Protein AF-A0A8S0FWJ2-F1 (afdb_monomer_lite)

Sequence (104 aa):
MRSLADFEFNKAPLCEGMILACEAIRRDFPSQDVYDELERLVSLAKEEISQLLPLEEQLEKLIALFYGDWGFKASRGVYRLSDALWLDQVLSKSSRIDRAVRYH

InterPro domains:
  IPR032698 Protein SirB1, N-terminal [PF13369] (33-93)

Foldseek 3Di:
DQALVNDDPLPDDVVVNVLNVCCVVDVPRPSVVVVVVVVVLVVVLPVVQDPPDPPVVSVVSVVCCCCPVVVPDDPDDDPDVVVVVVVVVVVVVSVVVVVVVPPD

pLDDT: mean 70.9, std 17.9, range [38.38, 91.19]

Organism: Escherichia coli (NCBI:txid562)

Secondary structure (DSSP, 8-state):
---GGG--TTTS-HHHHHHHHHHHH-TT--HHHHHHHHHHHHHHHHHHS-TTS-HHHHHHHHHHIIIIIS----SSS---HHHHHHHHHHHHHHHHHHHHTT--

Radius of gyration: 16.72 Å; chains: 1; bounding box: 38×42×39 Å

Structure (mmCIF, N/CA/C/O backbone):
data_AF-A0A8S0FWJ2-F1
#
_entry.id   AF-A0A8S0FWJ2-F1
#
loop_
_atom_site.group_PDB
_atom_site.id
_atom_site.type_symbol
_atom_site.label_atom_id
_atom_site.label_alt_id
_atom_site.label_comp_id
_atom_site.label_asym_id
_atom_site.label_entity_id
_atom_site.label_seq_id
_atom_site.pdbx_PDB_ins_code
_atom_site.Cartn_x
_atom_site.Cartn_y
_atom_site.Cartn_z
_atom_site.occupancy
_atom_site.B_iso_or_equiv
_atom_site.auth_seq_id
_atom_site.auth_comp_id
_atom_site.auth_asym_id
_atom_site.auth_atom_id
_atom_site.pdbx_PDB_model_num
ATOM 1 N N . MET A 1 1 ? 7.925 13.245 -18.979 1.00 46.19 1 MET A N 1
ATOM 2 C CA . MET A 1 1 ? 8.137 11.916 -18.366 1.00 46.19 1 MET A CA 1
ATOM 3 C C . MET A 1 1 ? 9.239 12.068 -17.337 1.00 46.19 1 MET A C 1
ATOM 5 O O . MET A 1 1 ? 10.292 12.576 -17.702 1.00 46.19 1 MET A O 1
ATOM 9 N N . ARG A 1 2 ? 8.985 11.735 -16.067 1.00 57.38 2 ARG A N 1
ATOM 10 C CA . ARG A 1 2 ? 10.048 11.652 -15.054 1.00 57.38 2 ARG A CA 1
ATOM 11 C C . ARG A 1 2 ? 10.809 10.349 -15.300 1.00 57.38 2 ARG A C 1
ATOM 13 O O . ARG A 1 2 ? 10.181 9.303 -15.401 1.00 57.38 2 ARG A O 1
ATOM 20 N N . SER A 1 3 ? 12.123 10.423 -15.479 1.00 63.25 3 SER A N 1
ATOM 21 C CA . SER A 1 3 ? 12.976 9.241 -15.619 1.00 63.25 3 SER A CA 1
ATOM 22 C C . SER A 1 3 ? 13.270 8.662 -14.239 1.00 63.25 3 SER A C 1
ATOM 24 O O . SER A 1 3 ? 13.442 9.421 -13.287 1.00 63.25 3 SER A O 1
ATOM 26 N N . LEU A 1 4 ? 13.401 7.336 -14.127 1.00 61.94 4 LEU A N 1
ATOM 27 C CA . LEU A 1 4 ? 13.865 6.683 -12.896 1.00 61.94 4 LEU A CA 1
ATOM 28 C C . LEU A 1 4 ? 15.212 7.258 -12.415 1.00 61.94 4 LEU A C 1
ATOM 30 O O . LEU A 1 4 ? 15.462 7.325 -11.216 1.00 61.94 4 LEU A O 1
ATOM 34 N N . ALA A 1 5 ? 16.059 7.708 -13.346 1.00 64.12 5 ALA A N 1
ATOM 35 C CA . ALA A 1 5 ? 17.349 8.324 -13.041 1.00 64.12 5 ALA A CA 1
ATOM 36 C C . ALA A 1 5 ? 17.229 9.692 -12.338 1.00 64.12 5 ALA A C 1
ATOM 38 O O . ALA A 1 5 ? 18.138 10.074 -11.607 1.00 64.12 5 ALA A O 1
ATOM 39 N N . ASP A 1 6 ? 16.106 10.390 -12.521 1.00 69.62 6 ASP A N 1
ATOM 40 C CA . ASP A 1 6 ? 15.825 11.697 -11.915 1.00 69.62 6 ASP A CA 1
ATOM 41 C C . ASP A 1 6 ? 14.900 11.574 -10.689 1.00 69.62 6 ASP A C 1
ATOM 43 O O . ASP A 1 6 ? 14.454 12.576 -10.125 1.00 69.62 6 ASP A O 1
ATOM 47 N N . PHE A 1 7 ? 14.559 10.344 -10.283 1.00 69.12 7 PHE A N 1
ATOM 48 C CA . PHE A 1 7 ? 13.634 10.100 -9.186 1.00 69.12 7 PHE A CA 1
ATOM 49 C C . PHE A 1 7 ? 14.339 10.233 -7.832 1.00 69.12 7 PHE A C 1
ATOM 51 O O . PHE A 1 7 ? 15.116 9.377 -7.405 1.00 69.12 7 PHE A O 1
ATOM 58 N N . GLU A 1 8 ? 14.034 11.312 -7.114 1.00 73.06 8 GLU A N 1
ATOM 59 C CA . GLU A 1 8 ? 14.498 11.498 -5.744 1.00 73.06 8 GLU A CA 1
ATOM 60 C C . GLU A 1 8 ? 13.652 10.668 -4.766 1.00 73.06 8 GLU A C 1
ATOM 62 O O . GLU A 1 8 ? 12.674 11.155 -4.195 1.00 73.06 8 GLU A O 1
ATOM 67 N N . PHE A 1 9 ? 14.074 9.429 -4.500 1.00 68.38 9 PHE A N 1
ATOM 68 C CA . PHE A 1 9 ? 13.438 8.525 -3.523 1.00 68.38 9 PHE A CA 1
ATOM 69 C C . PHE A 1 9 ? 13.295 9.112 -2.107 1.00 68.38 9 PHE A C 1
ATOM 71 O O . PHE A 1 9 ? 12.491 8.627 -1.319 1.00 68.38 9 PHE A O 1
ATOM 78 N N . ASN A 1 10 ? 14.059 10.157 -1.780 1.00 69.94 10 ASN A N 1
ATOM 79 C CA . ASN A 1 10 ? 13.972 10.851 -0.494 1.00 69.94 10 ASN A CA 1
ATOM 80 C C . ASN A 1 10 ? 12.827 11.876 -0.426 1.00 69.94 10 ASN A C 1
ATOM 82 O O . ASN A 1 10 ? 12.495 12.326 0.666 1.00 69.94 10 ASN A O 1
ATOM 86 N N . LYS A 1 11 ? 12.261 12.290 -1.568 1.00 70.62 11 LYS A N 1
ATOM 87 C CA . LYS A 1 11 ? 11.221 13.334 -1.645 1.00 70.62 11 LYS A CA 1
ATOM 88 C C . LYS A 1 11 ? 9.927 12.864 -2.297 1.00 70.62 11 LYS A C 1
ATOM 90 O O . LYS A 1 11 ? 8.901 13.518 -2.131 1.00 70.62 11 LYS A O 1
ATOM 95 N N . ALA A 1 12 ? 9.975 11.768 -3.044 1.00 72.75 12 ALA A N 1
ATOM 96 C CA . ALA A 1 12 ? 8.825 11.216 -3.735 1.00 72.75 12 ALA A CA 1
ATOM 97 C C . ALA A 1 12 ? 8.350 9.903 -3.079 1.00 72.75 12 ALA A C 1
ATOM 99 O O . ALA A 1 12 ? 9.164 9.174 -2.503 1.00 72.75 12 ALA A O 1
ATOM 100 N N . PRO A 1 13 ? 7.043 9.586 -3.143 1.00 76.81 13 PRO A N 1
ATOM 101 C CA . PRO A 1 13 ? 6.498 8.360 -2.572 1.00 76.81 13 PRO A CA 1
ATOM 102 C C . PRO A 1 13 ? 7.186 7.113 -3.137 1.00 76.81 13 PRO A C 1
ATOM 104 O O . PRO A 1 13 ? 7.350 6.976 -4.348 1.00 76.81 13 PRO A O 1
ATOM 107 N N . LEU A 1 14 ? 7.528 6.155 -2.271 1.00 75.38 14 LEU A N 1
ATOM 108 C CA . LEU A 1 14 ? 8.187 4.910 -2.685 1.00 75.38 14 LEU A CA 1
ATOM 109 C C . LEU A 1 14 ? 7.382 4.141 -3.752 1.00 75.38 14 LEU A C 1
ATOM 111 O O . LEU A 1 14 ? 7.972 3.516 -4.631 1.00 75.38 14 LEU A O 1
ATOM 115 N N . CYS A 1 15 ? 6.048 4.216 -3.705 1.00 76.75 15 CYS A N 1
ATOM 116 C CA . CYS A 1 15 ? 5.172 3.600 -4.702 1.00 76.75 15 CYS A CA 1
ATOM 117 C C . CYS A 1 15 ? 5.382 4.171 -6.114 1.00 76.75 15 CYS A C 1
ATOM 119 O O . CYS A 1 15 ? 5.437 3.398 -7.066 1.00 76.75 15 CYS A O 1
ATOM 121 N N . GLU A 1 16 ? 5.580 5.486 -6.255 1.00 79.38 16 GLU A N 1
ATOM 122 C CA . GLU A 1 16 ? 5.852 6.137 -7.544 1.00 79.38 16 GLU A CA 1
ATOM 123 C C . GLU A 1 16 ? 7.190 5.641 -8.114 1.00 79.38 16 GLU A C 1
ATOM 125 O O . GLU A 1 16 ? 7.275 5.277 -9.285 1.00 79.38 16 GLU A O 1
ATOM 130 N N . GLY A 1 17 ? 8.210 5.497 -7.263 1.00 81.88 17 GLY A N 1
ATOM 131 C CA . GLY A 1 17 ? 9.504 4.941 -7.663 1.00 81.88 17 GLY A CA 1
ATOM 132 C C . GLY A 1 17 ? 9.426 3.475 -8.103 1.00 81.88 17 GLY A C 1
ATOM 133 O O . GLY A 1 17 ? 10.096 3.081 -9.057 1.00 81.88 17 GLY A O 1
ATOM 134 N N . MET A 1 18 ? 8.592 2.663 -7.445 1.00 81.31 18 MET A N 1
ATOM 135 C CA . MET A 1 18 ? 8.366 1.265 -7.835 1.00 81.31 18 MET A CA 1
ATOM 136 C C . MET A 1 18 ? 7.614 1.138 -9.158 1.00 81.31 18 MET A C 1
ATOM 138 O O . MET A 1 18 ? 7.990 0.306 -9.978 1.00 81.31 18 MET A O 1
ATOM 142 N N . ILE A 1 19 ? 6.607 1.978 -9.400 1.00 84.19 19 ILE A N 1
ATOM 143 C CA . ILE A 1 19 ? 5.891 2.024 -10.682 1.00 84.19 19 ILE A CA 1
ATOM 144 C C . ILE A 1 19 ? 6.856 2.394 -11.813 1.00 84.19 19 ILE A C 1
ATOM 146 O O . ILE A 1 19 ? 6.940 1.659 -12.795 1.00 84.19 19 ILE A O 1
ATOM 150 N N . LEU A 1 20 ? 7.663 3.446 -11.636 1.00 83.19 20 LEU A N 1
ATOM 151 C CA . LEU A 1 20 ? 8.665 3.870 -12.623 1.00 83.19 20 LEU A CA 1
ATOM 152 C C . LEU A 1 20 ? 9.719 2.785 -12.894 1.00 83.19 20 LEU A C 1
ATOM 154 O O . LEU A 1 20 ? 10.134 2.582 -14.036 1.00 83.19 20 LEU A O 1
ATOM 158 N N . ALA A 1 21 ? 10.157 2.063 -11.858 1.00 81.44 21 ALA A N 1
ATOM 159 C CA . A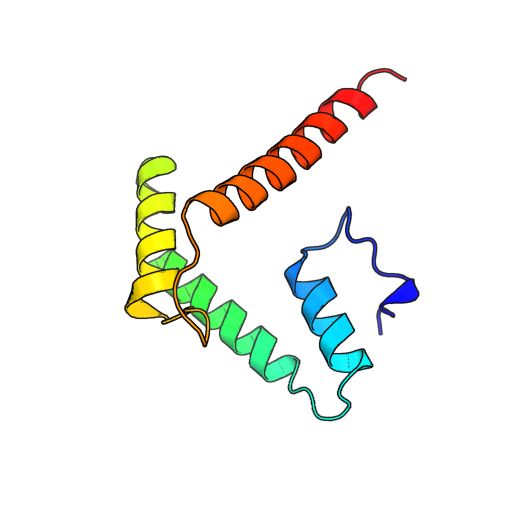LA A 1 21 ? 11.070 0.936 -12.025 1.00 81.44 21 ALA A CA 1
ATOM 160 C C . ALA A 1 21 ? 10.417 -0.210 -12.815 1.00 81.44 21 ALA A C 1
ATOM 162 O O . ALA A 1 21 ? 11.044 -0.777 -13.712 1.00 81.44 21 ALA A O 1
ATOM 163 N N . CYS A 1 22 ? 9.154 -0.528 -12.527 1.00 82.94 22 CYS A N 1
ATOM 164 C CA . CYS A 1 22 ? 8.392 -1.537 -13.256 1.00 82.94 22 CYS A CA 1
ATOM 165 C C . CYS A 1 22 ? 8.188 -1.158 -14.729 1.00 82.94 22 CYS A C 1
ATOM 167 O O . CYS A 1 22 ? 8.411 -2.009 -15.587 1.00 82.94 22 CYS A O 1
ATOM 169 N N . GLU A 1 23 ? 7.855 0.099 -15.035 1.00 84.81 23 GLU A N 1
ATOM 170 C CA . GLU A 1 23 ? 7.767 0.614 -16.412 1.00 84.81 23 GLU A CA 1
ATOM 171 C C . GLU A 1 23 ? 9.108 0.517 -17.154 1.00 84.81 23 GLU A C 1
ATOM 173 O O . GLU A 1 23 ? 9.156 0.161 -18.333 1.00 84.81 23 GLU A O 1
ATOM 178 N N . ALA A 1 24 ? 10.219 0.797 -16.464 1.00 82.12 24 ALA A N 1
ATOM 179 C CA . ALA A 1 24 ? 11.555 0.718 -17.048 1.00 82.12 24 ALA A CA 1
ATOM 180 C C . ALA A 1 24 ? 11.987 -0.729 -17.356 1.00 82.12 24 ALA A C 1
ATOM 182 O O . ALA A 1 24 ? 12.691 -0.967 -18.340 1.00 82.12 24 ALA A O 1
ATOM 183 N N . ILE A 1 25 ? 11.573 -1.696 -16.530 1.00 85.50 25 ILE A N 1
ATOM 184 C CA . ILE A 1 25 ? 11.906 -3.121 -16.692 1.00 85.50 25 ILE A CA 1
ATOM 185 C C . ILE A 1 25 ? 10.956 -3.804 -17.687 1.00 85.50 25 ILE A C 1
ATOM 187 O O . ILE A 1 25 ? 11.384 -4.653 -18.473 1.00 85.50 25 ILE A O 1
ATOM 191 N N . ARG A 1 26 ? 9.667 -3.450 -17.666 1.00 85.38 26 ARG A N 1
ATOM 192 C CA . ARG A 1 26 ? 8.605 -4.070 -18.463 1.00 85.38 26 ARG A CA 1
ATOM 193 C C . ARG A 1 26 ? 7.863 -3.029 -19.292 1.00 85.38 26 ARG A C 1
ATOM 195 O O . ARG A 1 26 ? 7.085 -2.237 -18.777 1.00 85.38 26 ARG A O 1
ATOM 202 N N . ARG A 1 27 ? 8.032 -3.115 -20.613 1.00 79.19 27 ARG A N 1
ATOM 203 C CA . ARG A 1 27 ? 7.355 -2.234 -21.582 1.00 79.19 27 ARG A CA 1
ATOM 204 C C . ARG A 1 27 ? 5.836 -2.404 -21.626 1.00 79.19 27 ARG A C 1
ATOM 206 O O . ARG A 1 27 ? 5.153 -1.513 -22.106 1.00 79.19 27 ARG A O 1
ATOM 213 N N . ASP A 1 28 ? 5.332 -3.551 -21.185 1.00 86.06 28 ASP A N 1
ATOM 214 C CA . ASP A 1 28 ? 3.910 -3.890 -21.130 1.00 86.06 28 ASP A CA 1
ATOM 215 C C . ASP A 1 28 ? 3.300 -3.644 -19.742 1.00 86.06 28 ASP A C 1
ATOM 217 O O . ASP A 1 28 ? 2.210 -4.132 -19.452 1.00 86.06 28 ASP A O 1
ATOM 221 N N . PHE A 1 29 ? 4.013 -2.948 -18.853 1.00 84.94 29 PHE A N 1
ATOM 222 C CA . PHE A 1 29 ? 3.527 -2.686 -17.508 1.00 84.94 29 PHE A CA 1
ATOM 223 C C . PHE A 1 29 ? 2.339 -1.706 -17.537 1.00 84.94 29 PHE A C 1
ATOM 225 O O . PHE A 1 29 ? 2.490 -0.590 -18.038 1.00 84.94 29 PHE A O 1
ATOM 232 N N . PRO A 1 30 ? 1.169 -2.084 -16.991 1.00 87.38 30 PRO A N 1
ATOM 233 C CA . PRO A 1 30 ? -0.027 -1.252 -17.030 1.00 87.38 30 PRO A CA 1
ATOM 234 C C . PRO A 1 30 ? -0.009 -0.229 -15.887 1.00 87.38 30 PRO A C 1
ATOM 236 O O . PRO A 1 30 ? -0.728 -0.357 -14.899 1.00 87.38 30 PRO A O 1
ATOM 239 N N . SER A 1 31 ? 0.858 0.778 -15.980 1.00 86.50 31 SER A N 1
ATOM 240 C CA . SER A 1 31 ? 1.040 1.759 -14.903 1.00 86.50 31 SER A CA 1
ATOM 241 C C . SER A 1 31 ? -0.234 2.526 -14.568 1.00 86.50 31 SER A C 1
ATOM 243 O O . SER A 1 31 ? -0.511 2.723 -13.389 1.00 86.50 31 SER A O 1
ATOM 245 N N . GLN A 1 32 ? -1.029 2.902 -15.574 1.00 86.50 32 GLN A N 1
ATOM 246 C CA . GLN A 1 32 ? -2.296 3.597 -15.349 1.00 86.50 32 GLN A CA 1
ATOM 247 C C . GLN A 1 32 ? -3.282 2.738 -14.550 1.00 86.50 32 GLN A C 1
ATOM 249 O O . GLN A 1 32 ? -3.792 3.207 -13.540 1.00 86.50 32 GLN A O 1
ATOM 254 N N . ASP A 1 33 ? -3.461 1.465 -14.918 1.00 86.81 33 ASP A N 1
ATOM 255 C CA . ASP A 1 33 ? -4.345 0.550 -14.182 1.00 86.81 33 ASP A CA 1
ATOM 256 C C . ASP A 1 33 ? -3.875 0.365 -12.727 1.00 86.81 33 ASP A C 1
ATOM 258 O O . ASP A 1 33 ? -4.683 0.248 -11.807 1.00 86.81 33 ASP A O 1
ATOM 262 N N . VAL A 1 34 ? -2.556 0.365 -12.498 1.00 86.94 34 VAL A N 1
ATOM 263 C CA . VAL A 1 34 ? -1.975 0.303 -11.149 1.00 86.94 34 VAL A CA 1
ATOM 264 C C . VAL A 1 34 ? -2.258 1.581 -10.356 1.00 86.94 34 VAL A C 1
ATOM 266 O O . VAL A 1 34 ? -2.577 1.488 -9.171 1.00 86.94 34 VAL A O 1
ATOM 269 N N . TYR A 1 35 ? -2.159 2.762 -10.971 1.00 87.06 35 TYR A N 1
ATOM 270 C CA . TYR A 1 35 ? -2.525 4.022 -10.317 1.00 87.06 35 TYR A CA 1
ATOM 271 C C . TYR A 1 35 ? -4.013 4.067 -9.967 1.00 87.06 35 TYR A C 1
ATOM 273 O O . TYR A 1 35 ? -4.347 4.390 -8.826 1.00 87.06 35 TYR A O 1
ATOM 281 N N . ASP A 1 36 ? -4.878 3.693 -10.909 1.00 88.69 36 ASP A N 1
ATOM 282 C CA . ASP A 1 36 ? -6.330 3.692 -10.727 1.00 88.69 36 ASP A CA 1
ATOM 283 C C . ASP A 1 36 ? -6.735 2.739 -9.589 1.00 88.69 36 ASP A C 1
ATOM 285 O O . ASP A 1 36 ? -7.536 3.088 -8.718 1.00 88.69 36 ASP A O 1
ATOM 289 N N . GLU A 1 37 ? -6.125 1.551 -9.529 1.00 88.69 37 GLU A N 1
ATOM 290 C CA . GLU A 1 37 ? -6.377 0.598 -8.447 1.00 88.69 37 GLU A CA 1
ATOM 291 C C . GLU A 1 37 ? -5.864 1.109 -7.093 1.00 88.69 37 GLU A C 1
ATOM 293 O O . GLU A 1 37 ? -6.556 0.979 -6.082 1.00 88.69 37 GLU A O 1
ATOM 298 N N . LEU A 1 38 ? -4.685 1.739 -7.044 1.00 88.50 38 LEU A N 1
ATOM 299 C CA . LEU A 1 38 ? -4.178 2.350 -5.811 1.00 88.50 38 LEU A CA 1
ATOM 300 C C . LEU A 1 38 ? -5.110 3.458 -5.304 1.00 88.50 38 LEU A C 1
ATOM 302 O O . LEU A 1 38 ? -5.387 3.520 -4.105 1.00 88.50 38 LEU A O 1
ATOM 306 N N . GLU A 1 39 ? -5.621 4.311 -6.192 1.00 89.44 39 GLU A N 1
ATOM 307 C CA . GLU A 1 39 ? -6.571 5.365 -5.829 1.00 89.44 39 GLU A CA 1
ATOM 308 C C . GLU A 1 39 ? -7.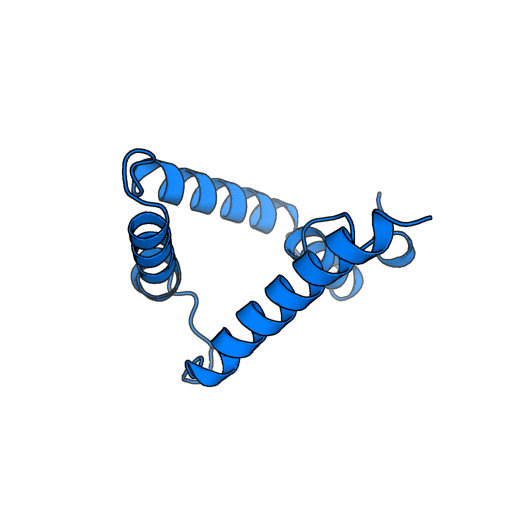894 4.785 -5.313 1.00 89.44 39 GLU A C 1
ATOM 310 O O . GLU A 1 39 ? -8.432 5.251 -4.298 1.00 89.44 39 GLU A O 1
ATOM 315 N N . ARG A 1 40 ? -8.383 3.716 -5.951 1.00 91.19 40 ARG A N 1
ATOM 316 C CA . ARG A 1 40 ? -9.581 2.991 -5.517 1.00 91.19 40 ARG A CA 1
ATOM 317 C C . ARG A 1 40 ? -9.408 2.404 -4.116 1.00 91.19 40 ARG A C 1
ATOM 319 O O . ARG A 1 40 ? -10.288 2.567 -3.272 1.00 91.19 40 ARG A O 1
ATOM 326 N N . LEU A 1 41 ? -8.275 1.755 -3.844 1.00 89.31 41 LEU A N 1
ATOM 327 C CA . LEU A 1 41 ? -7.967 1.172 -2.533 1.00 89.31 41 LEU A CA 1
ATOM 328 C C . LEU A 1 41 ? -7.839 2.249 -1.449 1.00 89.31 41 LEU A C 1
ATOM 330 O O . LEU A 1 41 ? -8.387 2.100 -0.358 1.00 89.31 41 LEU A O 1
ATOM 334 N N . VAL A 1 42 ? -7.174 3.368 -1.749 1.00 89.06 42 VAL A N 1
ATOM 335 C CA . VAL A 1 42 ? -7.069 4.503 -0.818 1.00 89.06 42 VAL A CA 1
ATOM 336 C C . VAL A 1 42 ? -8.444 5.087 -0.500 1.00 89.06 42 VAL A C 1
ATOM 338 O O . VAL A 1 42 ? -8.714 5.405 0.658 1.00 89.06 42 VAL A O 1
ATOM 341 N N . SER A 1 43 ? -9.312 5.223 -1.501 1.00 89.94 43 SER A N 1
ATOM 342 C CA . SER A 1 43 ? -10.683 5.707 -1.307 1.00 89.94 43 SER A CA 1
ATOM 343 C C . SER A 1 43 ? -11.483 4.760 -0.415 1.00 89.94 43 SER A C 1
ATOM 345 O O . SER A 1 43 ? -12.046 5.201 0.584 1.00 89.94 43 SER A O 1
ATOM 347 N N . LEU A 1 44 ? -11.421 3.454 -0.686 1.00 90.69 44 LEU A N 1
ATOM 348 C CA . LEU A 1 44 ? -12.090 2.434 0.121 1.00 90.69 44 LEU A CA 1
ATOM 349 C C . LEU A 1 44 ? -11.618 2.447 1.582 1.00 90.69 44 LEU A C 1
ATOM 351 O O . LEU A 1 44 ? -12.434 2.434 2.498 1.00 90.69 44 LEU A O 1
ATOM 355 N N . ALA A 1 45 ? -10.306 2.530 1.824 1.00 88.88 45 ALA A N 1
ATOM 356 C CA . ALA A 1 45 ? -9.789 2.613 3.189 1.00 88.88 45 ALA A CA 1
ATOM 357 C C . ALA A 1 45 ? -10.247 3.884 3.913 1.00 88.88 45 ALA A C 1
ATOM 359 O O . ALA A 1 45 ? -10.514 3.832 5.108 1.00 88.88 45 ALA A O 1
ATOM 360 N N . LYS A 1 46 ? -10.362 5.021 3.219 1.00 88.44 46 LYS A N 1
ATOM 361 C CA . LYS A 1 46 ? -10.874 6.262 3.822 1.00 88.44 46 LYS A CA 1
ATOM 362 C C . LYS A 1 46 ? -12.363 6.188 4.167 1.00 88.44 46 LYS A C 1
ATOM 364 O O . LYS A 1 46 ? -12.782 6.869 5.097 1.00 88.44 46 LYS A O 1
ATOM 369 N N . GLU A 1 47 ? -13.143 5.408 3.424 1.00 89.62 47 GLU A N 1
ATOM 370 C CA . GLU A 1 47 ? -14.564 5.176 3.707 1.00 89.62 47 GLU A CA 1
ATOM 371 C C . GLU A 1 47 ? -14.759 4.208 4.884 1.00 89.62 47 GLU A C 1
ATOM 373 O O . GLU A 1 47 ? -15.565 4.472 5.775 1.00 89.62 47 GLU A O 1
ATOM 378 N N . GLU A 1 48 ? -13.984 3.122 4.928 1.00 87.00 48 GLU A N 1
ATOM 379 C CA . GLU A 1 48 ? -14.051 2.089 5.973 1.00 87.00 48 GLU A CA 1
ATOM 380 C C . GLU A 1 48 ? -13.423 2.536 7.309 1.00 87.00 48 GLU A C 1
ATOM 382 O O . GLU A 1 48 ? -13.869 2.157 8.401 1.00 87.00 48 GLU A O 1
ATOM 387 N N . ILE A 1 49 ? -12.363 3.348 7.253 1.00 89.88 49 ILE A N 1
ATOM 388 C CA . ILE A 1 49 ? -11.622 3.805 8.429 1.00 89.88 49 ILE A CA 1
ATOM 389 C C . ILE A 1 49 ? -12.073 5.215 8.795 1.00 89.88 49 ILE A C 1
ATOM 391 O O . ILE A 1 49 ? -11.671 6.210 8.193 1.00 89.88 49 ILE A O 1
ATOM 395 N N . SER A 1 50 ? -12.868 5.306 9.860 1.00 88.44 50 SER A N 1
ATOM 396 C CA . SER A 1 50 ? -13.269 6.595 10.414 1.00 88.44 50 SER A CA 1
ATOM 397 C C . SER A 1 50 ? -12.053 7.401 10.879 1.00 88.44 50 SER A C 1
ATOM 399 O O . SER A 1 50 ? -11.296 6.971 11.751 1.00 88.44 50 SER A O 1
ATOM 401 N N . GLN A 1 51 ? -11.922 8.621 10.354 1.00 82.56 51 GLN A N 1
ATOM 402 C CA . GLN A 1 51 ? -10.874 9.572 10.747 1.00 82.56 51 GLN A CA 1
ATOM 403 C C . GLN A 1 51 ? -11.019 10.078 12.191 1.00 82.56 51 GLN A C 1
ATOM 405 O O . GLN A 1 51 ? -10.124 10.747 12.702 1.00 82.56 51 GLN A O 1
ATOM 410 N N . LEU A 1 52 ? -12.144 9.773 12.846 1.00 87.62 52 LEU A N 1
ATOM 411 C CA . LEU A 1 52 ? -12.395 10.112 14.247 1.00 87.62 52 LEU A CA 1
ATOM 412 C C . LEU A 1 52 ? -11.772 9.102 15.221 1.00 87.62 52 LEU A C 1
ATOM 414 O O . LEU A 1 52 ? -11.741 9.366 16.421 1.00 87.62 52 LEU A O 1
ATOM 418 N N . LEU A 1 53 ? -11.303 7.951 14.728 1.00 86.12 53 LEU A N 1
ATOM 419 C CA . LEU A 1 53 ? -10.633 6.954 15.559 1.00 86.12 53 LEU A CA 1
ATOM 420 C C . LEU A 1 53 ? -9.230 7.434 15.961 1.00 86.12 53 LEU A C 1
ATOM 422 O O . LEU A 1 53 ? -8.599 8.181 15.207 1.00 86.12 53 LEU A O 1
ATOM 426 N N . PRO A 1 54 ? -8.695 6.986 17.106 1.00 91.12 54 PRO A N 1
ATOM 427 C CA . PRO A 1 54 ? -7.286 7.162 17.431 1.00 91.12 54 PRO A CA 1
ATOM 428 C C . PRO A 1 54 ? -6.378 6.608 16.325 1.00 91.12 54 PRO A C 1
ATOM 430 O O . PRO A 1 54 ? -6.706 5.615 15.677 1.00 91.12 54 PRO A O 1
ATOM 433 N N . LEU A 1 55 ? -5.212 7.229 16.129 1.00 83.19 55 LEU A N 1
ATOM 434 C CA . LEU A 1 55 ? -4.270 6.857 15.065 1.00 83.19 55 LEU A CA 1
ATOM 435 C C . LEU A 1 55 ? -3.873 5.371 15.110 1.00 83.19 55 LEU A C 1
ATOM 437 O O . LEU A 1 55 ? -3.722 4.744 14.066 1.00 83.19 55 LEU A O 1
ATOM 441 N N . GLU A 1 56 ? -3.724 4.814 16.311 1.00 84.19 56 GLU A N 1
ATOM 442 C CA . GLU A 1 56 ? -3.380 3.406 16.523 1.00 84.19 56 GLU A CA 1
ATOM 443 C C . GLU A 1 56 ? -4.486 2.471 16.006 1.00 84.19 56 GLU A C 1
ATOM 445 O O . GLU A 1 56 ? -4.210 1.558 15.233 1.00 84.19 56 GLU A O 1
ATOM 450 N N . GLU A 1 57 ? -5.753 2.779 16.294 1.00 84.31 57 GLU A N 1
ATOM 451 C CA . GLU A 1 57 ? -6.905 2.017 15.792 1.00 84.31 57 GLU A CA 1
ATOM 452 C C . GLU A 1 57 ? -7.108 2.179 14.276 1.00 84.31 57 GLU A C 1
ATOM 454 O O . GLU A 1 57 ? -7.492 1.229 13.588 1.00 84.31 57 GLU A O 1
ATOM 459 N N . GLN A 1 58 ? -6.831 3.368 13.726 1.00 83.56 58 GLN A N 1
ATOM 460 C CA . GLN A 1 58 ? -6.833 3.572 12.273 1.00 83.56 58 GLN A CA 1
ATOM 461 C C . GLN A 1 58 ? -5.774 2.696 11.595 1.00 83.56 58 GLN A C 1
ATOM 463 O O . GLN A 1 58 ? -6.047 2.085 10.560 1.00 83.56 58 GLN A O 1
ATOM 468 N N . LEU A 1 59 ? -4.579 2.609 12.187 1.00 85.19 59 LEU A N 1
ATOM 469 C CA . LEU A 1 59 ? -3.490 1.782 11.679 1.00 85.19 59 LEU A CA 1
ATOM 470 C C . LEU A 1 59 ? -3.835 0.290 11.752 1.00 85.19 59 LEU A C 1
ATOM 472 O O . LEU A 1 59 ? -3.636 -0.418 10.768 1.00 85.19 59 LEU A O 1
ATOM 476 N N . GLU A 1 60 ? -4.388 -0.186 12.868 1.00 85.75 60 GLU A N 1
ATOM 477 C CA . GLU A 1 60 ? -4.823 -1.581 13.007 1.00 85.75 60 GLU A CA 1
ATOM 478 C C . GLU A 1 60 ? -5.863 -1.964 11.948 1.00 85.75 60 GLU A C 1
ATOM 480 O O . GLU A 1 60 ? -5.730 -2.999 11.290 1.00 85.75 60 GLU A O 1
ATOM 485 N N . LYS A 1 61 ? -6.859 -1.100 11.717 1.00 85.81 61 LYS A N 1
ATOM 486 C CA . LYS A 1 61 ? -7.863 -1.307 10.665 1.00 85.81 61 LYS A CA 1
ATOM 487 C C . LYS A 1 61 ? -7.249 -1.311 9.270 1.00 85.81 61 LYS A C 1
ATOM 489 O O . LYS A 1 61 ? -7.607 -2.158 8.455 1.00 85.81 61 LYS A O 1
ATOM 494 N N . LEU A 1 62 ? -6.305 -0.412 8.997 1.00 87.56 62 LEU A N 1
ATOM 495 C CA . LEU A 1 62 ? -5.604 -0.379 7.715 1.00 87.56 62 LEU A CA 1
ATOM 496 C C . LEU A 1 62 ? -4.798 -1.662 7.478 1.00 87.56 62 LEU A C 1
ATOM 498 O O . LEU A 1 62 ? -4.848 -2.225 6.387 1.00 87.56 62 LEU A O 1
ATOM 502 N N . ILE A 1 63 ? -4.091 -2.153 8.499 1.00 84.75 63 ILE A N 1
ATOM 503 C CA . ILE A 1 63 ? -3.343 -3.417 8.438 1.00 84.75 63 ILE A CA 1
ATOM 504 C C . ILE A 1 63 ? -4.299 -4.591 8.186 1.00 84.75 63 ILE A C 1
ATOM 506 O O . ILE A 1 63 ? -3.990 -5.462 7.368 1.00 84.75 63 ILE A O 1
ATOM 510 N N . ALA A 1 64 ? -5.464 -4.605 8.841 1.00 86.25 64 ALA A N 1
ATOM 511 C CA . ALA A 1 64 ? -6.483 -5.633 8.644 1.00 86.25 64 ALA A CA 1
ATOM 512 C C . ALA A 1 64 ? -7.045 -5.631 7.211 1.00 86.25 64 ALA A C 1
ATOM 514 O O . ALA A 1 64 ? -7.093 -6.690 6.587 1.00 86.25 64 ALA A O 1
ATOM 515 N N . LEU A 1 65 ? -7.385 -4.459 6.658 1.00 86.94 65 LEU A N 1
ATOM 516 C CA . LEU A 1 65 ? -7.823 -4.330 5.261 1.00 86.94 65 LEU A CA 1
ATOM 517 C C . LEU A 1 65 ? -6.735 -4.803 4.291 1.00 86.94 65 LEU A C 1
ATOM 519 O O . LEU A 1 65 ? -7.012 -5.555 3.359 1.00 86.94 65 LEU A O 1
ATOM 523 N N . PHE A 1 66 ? -5.484 -4.408 4.533 1.00 84.75 66 PHE A N 1
ATOM 524 C CA . PHE A 1 66 ? -4.363 -4.709 3.647 1.00 84.75 66 PHE A CA 1
ATOM 525 C C . PHE A 1 66 ? -4.055 -6.213 3.570 1.00 84.75 66 PHE A C 1
ATOM 527 O O . PHE A 1 66 ? -3.988 -6.781 2.477 1.00 84.75 66 PHE A O 1
ATOM 534 N N . TYR A 1 67 ? -3.889 -6.876 4.718 1.00 79.75 67 TYR A N 1
ATOM 535 C CA . TYR A 1 67 ? -3.510 -8.295 4.764 1.00 79.75 67 TYR A CA 1
ATOM 536 C C . TYR A 1 67 ? -4.696 -9.263 4.721 1.00 79.75 67 TYR A C 1
ATOM 538 O O . TYR A 1 67 ? -4.513 -10.425 4.351 1.00 79.75 67 TYR A O 1
ATOM 546 N N . GLY A 1 68 ? -5.886 -8.812 5.116 1.00 81.12 68 GLY A N 1
ATOM 547 C CA . GLY A 1 68 ? -7.115 -9.596 5.098 1.00 81.12 68 GLY A CA 1
ATOM 548 C C . GLY A 1 68 ? -7.852 -9.440 3.775 1.00 81.12 68 GLY 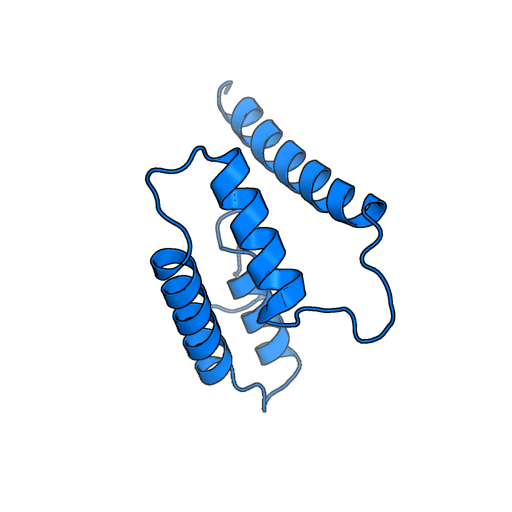A C 1
ATOM 549 O O . GLY A 1 68 ? -7.738 -10.294 2.893 1.00 81.12 68 GLY A O 1
ATOM 550 N N . ASP A 1 69 ? -8.587 -8.339 3.646 1.00 79.38 69 ASP A N 1
ATOM 551 C CA . ASP A 1 69 ? -9.614 -8.167 2.612 1.00 79.38 69 ASP A CA 1
ATOM 552 C C . ASP A 1 69 ? -9.034 -7.906 1.222 1.00 79.38 69 ASP A C 1
ATOM 554 O O . ASP A 1 69 ? -9.512 -8.450 0.227 1.00 79.38 69 ASP A O 1
ATOM 558 N N . TRP A 1 70 ? -7.966 -7.115 1.137 1.00 83.44 70 TRP A N 1
ATOM 559 C CA . TRP A 1 70 ? -7.289 -6.832 -0.131 1.00 83.44 70 TRP A CA 1
ATOM 560 C C . TRP A 1 70 ? -6.326 -7.943 -0.542 1.00 83.44 70 TRP A C 1
ATOM 562 O O . TRP A 1 70 ? -5.847 -7.973 -1.674 1.00 83.44 70 TRP A O 1
ATOM 572 N N . GLY A 1 71 ? -6.051 -8.884 0.364 1.00 77.25 71 GLY A N 1
ATOM 573 C CA . GLY A 1 71 ? -5.275 -10.074 0.059 1.00 77.25 71 GLY A CA 1
ATOM 574 C C . GLY A 1 71 ? -3.840 -9.780 -0.376 1.00 77.25 71 GLY A C 1
ATOM 575 O O . GLY A 1 71 ? -3.259 -10.614 -1.078 1.00 77.25 71 GLY A O 1
ATOM 576 N N . PHE A 1 72 ? -3.252 -8.649 0.046 1.00 72.44 72 PHE A N 1
ATOM 577 C CA . PHE A 1 72 ? -1.821 -8.382 -0.114 1.00 72.44 72 PHE A CA 1
ATOM 578 C C . PHE A 1 72 ? -1.034 -9.359 0.762 1.00 72.44 72 PHE A C 1
ATOM 580 O O . PHE A 1 72 ? -0.602 -9.067 1.872 1.00 72.44 72 PHE A O 1
ATOM 587 N N . LYS A 1 73 ? -0.862 -10.576 0.256 1.00 62.47 73 LYS A N 1
ATOM 588 C CA . LYS A 1 73 ? -0.081 -11.639 0.877 1.00 62.47 73 LYS A CA 1
ATOM 589 C C . LYS A 1 73 ? 1.061 -12.016 -0.047 1.00 62.47 73 LYS A C 1
ATOM 591 O O . LYS A 1 73 ? 0.899 -12.080 -1.265 1.00 62.47 73 LYS A O 1
ATOM 596 N N . ALA A 1 74 ? 2.221 -12.302 0.535 1.00 53.25 74 ALA A N 1
ATOM 597 C CA . ALA A 1 74 ? 3.328 -12.864 -0.221 1.00 53.25 74 ALA A CA 1
ATOM 598 C C . ALA A 1 74 ? 2.858 -14.147 -0.928 1.00 53.25 74 ALA A C 1
ATOM 600 O O . ALA A 1 74 ? 2.229 -15.012 -0.313 1.00 53.25 74 ALA A O 1
ATOM 601 N N . SER A 1 75 ? 3.214 -14.307 -2.205 1.00 46.56 75 SER A N 1
ATOM 602 C CA . SER A 1 75 ? 2.951 -15.531 -2.980 1.00 46.56 75 SER A CA 1
ATOM 603 C C . SER A 1 75 ? 3.623 -16.777 -2.378 1.00 46.56 75 SER A C 1
ATOM 605 O O . SER A 1 75 ? 3.328 -17.903 -2.777 1.00 46.56 75 SER A O 1
ATOM 607 N N . ARG A 1 76 ? 4.483 -16.593 -1.369 1.00 47.28 76 ARG A N 1
ATOM 608 C CA . ARG A 1 76 ? 5.023 -17.630 -0.491 1.00 47.28 76 ARG A CA 1
ATOM 609 C C . ARG A 1 76 ? 5.103 -17.108 0.942 1.00 47.28 76 ARG A C 1
ATOM 611 O O . ARG A 1 76 ? 6.094 -16.501 1.307 1.00 47.28 76 ARG A O 1
ATOM 618 N N . GLY A 1 77 ? 4.047 -17.355 1.714 1.00 45.34 77 GLY A N 1
ATOM 619 C CA . GLY A 1 77 ? 4.077 -17.526 3.168 1.00 45.34 77 GLY A CA 1
ATOM 620 C C . GLY A 1 77 ? 4.837 -16.490 4.005 1.00 45.34 77 GLY A C 1
ATOM 621 O O . GLY A 1 77 ? 6.051 -16.555 4.132 1.00 45.34 77 GLY A O 1
ATOM 622 N N . VAL A 1 78 ? 4.054 -15.709 4.754 1.00 43.12 78 VAL A N 1
ATOM 623 C CA . VAL A 1 78 ? 4.444 -15.039 6.003 1.00 43.12 78 VAL A CA 1
ATOM 624 C C . VAL A 1 78 ? 5.373 -13.833 5.814 1.00 43.12 78 VAL A C 1
ATOM 626 O O . VAL A 1 78 ? 6.592 -13.957 5.846 1.00 43.12 78 VAL A O 1
ATOM 629 N N . TYR A 1 79 ? 4.785 -12.631 5.768 1.00 47.75 79 TYR A N 1
ATOM 630 C CA . TYR A 1 79 ? 5.458 -11.471 6.360 1.00 47.75 79 TYR A CA 1
ATOM 631 C C . TYR A 1 79 ? 5.631 -11.801 7.842 1.00 47.75 79 TYR A C 1
ATOM 633 O O . TYR A 1 79 ? 4.667 -11.766 8.611 1.00 47.75 79 TYR A O 1
ATOM 641 N N . ARG A 1 80 ? 6.824 -12.244 8.251 1.00 46.41 80 ARG A N 1
ATOM 642 C CA . ARG A 1 80 ? 7.090 -12.425 9.679 1.00 46.41 80 ARG A CA 1
ATOM 643 C C . ARG A 1 80 ? 7.022 -11.024 10.274 1.00 46.41 80 ARG A C 1
ATOM 645 O O . ARG A 1 80 ? 7.564 -10.096 9.685 1.00 46.41 80 ARG A O 1
ATOM 652 N N . LEU A 1 81 ? 6.384 -10.851 11.431 1.00 44.50 81 LEU A N 1
ATOM 653 C CA . LEU A 1 81 ? 6.392 -9.575 12.167 1.00 44.50 81 LEU A CA 1
ATOM 654 C C . LEU A 1 81 ? 7.816 -8.972 12.287 1.00 44.50 81 LEU A C 1
ATOM 656 O O . LEU A 1 81 ? 7.981 -7.760 12.361 1.00 44.50 81 LEU A O 1
ATOM 660 N N . SER A 1 82 ? 8.846 -9.824 12.235 1.00 44.34 82 SER A N 1
ATOM 661 C CA . SER A 1 82 ? 10.269 -9.490 12.120 1.00 44.34 82 SER A CA 1
ATOM 662 C C . SER A 1 82 ? 10.640 -8.612 10.915 1.00 44.34 82 SER A C 1
ATOM 664 O O . SER A 1 82 ? 11.524 -7.772 11.036 1.00 44.34 82 SER A O 1
ATOM 666 N N . ASP A 1 83 ? 9.980 -8.790 9.771 1.00 46.50 83 ASP A N 1
ATOM 667 C CA . ASP A 1 83 ? 10.215 -8.023 8.541 1.00 46.50 83 ASP A CA 1
ATOM 668 C C . ASP A 1 83 ? 9.396 -6.720 8.532 1.00 46.50 83 ASP A C 1
ATOM 670 O O . ASP A 1 83 ? 9.813 -5.726 7.944 1.00 46.50 83 ASP A O 1
ATOM 674 N N . ALA A 1 84 ? 8.272 -6.667 9.258 1.00 51.09 84 ALA A N 1
ATOM 675 C CA . ALA A 1 84 ? 7.535 -5.422 9.501 1.00 51.09 84 ALA A CA 1
ATOM 676 C C . ALA A 1 84 ? 8.297 -4.470 10.447 1.00 51.09 84 ALA A C 1
ATOM 678 O O . ALA A 1 84 ? 8.208 -3.253 10.304 1.00 51.09 84 ALA A O 1
ATOM 679 N N . LEU A 1 85 ? 9.140 -5.000 11.343 1.00 47.88 85 LEU A N 1
ATOM 680 C CA . LEU A 1 85 ? 10.098 -4.199 12.122 1.00 47.88 85 LEU A CA 1
ATOM 681 C C . LEU A 1 85 ? 11.142 -3.494 11.234 1.00 47.88 85 LEU A C 1
ATOM 683 O O . LEU A 1 85 ? 11.719 -2.488 11.646 1.00 47.88 85 LEU A O 1
ATOM 687 N N . TRP A 1 86 ? 11.385 -3.969 10.006 1.00 47.97 86 TRP A N 1
ATOM 688 C CA . TRP A 1 86 ? 12.247 -3.261 9.057 1.00 47.97 86 TRP A CA 1
ATOM 689 C C . TRP A 1 86 ? 11.579 -1.996 8.500 1.00 47.97 86 TRP A C 1
ATOM 691 O O . TRP A 1 86 ? 12.261 -0.985 8.346 1.00 47.97 86 TRP A O 1
ATOM 701 N N . LEU A 1 87 ? 10.254 -1.997 8.291 1.00 46.38 87 LEU A N 1
ATOM 702 C CA . LEU A 1 87 ? 9.500 -0.773 7.974 1.00 46.38 87 LEU A CA 1
ATOM 703 C C . LEU A 1 87 ? 9.635 0.255 9.105 1.00 46.38 87 LEU A C 1
ATOM 705 O O . LEU A 1 87 ? 9.906 1.421 8.830 1.00 46.38 87 LEU A O 1
ATOM 709 N N . ASP A 1 88 ? 9.569 -0.182 10.364 1.00 49.59 88 ASP A N 1
ATOM 710 C CA . ASP A 1 88 ? 9.791 0.682 11.533 1.00 49.59 88 ASP A CA 1
ATOM 711 C C . ASP A 1 88 ? 11.232 1.244 11.584 1.00 49.59 88 ASP A C 1
ATOM 713 O O . ASP A 1 88 ? 11.466 2.424 11.863 1.00 49.59 88 ASP A O 1
ATOM 717 N N . GLN A 1 89 ? 12.234 0.449 11.188 1.00 49.53 89 GLN A N 1
ATOM 718 C CA . GLN A 1 89 ? 13.617 0.921 11.046 1.00 49.53 89 GLN A CA 1
ATOM 719 C C . GLN A 1 89 ? 13.825 1.897 9.878 1.00 49.53 89 GLN A C 1
ATOM 721 O O . GLN A 1 89 ? 14.676 2.782 9.961 1.00 49.53 89 GLN A O 1
ATOM 726 N N . VAL A 1 90 ? 13.085 1.752 8.781 1.00 55.03 90 VAL A N 1
ATOM 727 C CA . VAL A 1 90 ? 13.152 2.670 7.635 1.00 55.03 90 VAL A CA 1
ATOM 728 C C . VAL A 1 90 ? 12.452 3.992 7.970 1.00 55.03 90 VAL A C 1
ATOM 730 O O . VAL A 1 90 ? 13.026 5.060 7.748 1.00 55.03 90 VAL A O 1
ATOM 733 N N . LEU A 1 91 ? 11.277 3.936 8.603 1.00 49.72 91 LEU A N 1
ATOM 734 C CA . LEU A 1 91 ? 10.538 5.113 9.072 1.00 49.72 91 LEU A CA 1
ATOM 735 C C . LEU A 1 91 ? 11.298 5.870 10.176 1.00 49.72 91 LEU A C 1
ATOM 737 O O . LEU A 1 91 ? 11.376 7.100 10.147 1.00 49.72 91 LEU A O 1
ATOM 741 N N . SER A 1 92 ? 11.946 5.161 11.106 1.00 48.50 92 SER A N 1
ATOM 742 C CA . SER A 1 92 ? 12.791 5.783 12.140 1.00 48.50 92 SER A CA 1
ATOM 743 C C . SER A 1 92 ? 14.087 6.388 11.590 1.00 48.50 92 SER A C 1
ATOM 745 O O . SER A 1 92 ? 14.593 7.372 12.132 1.00 48.50 92 SER A O 1
ATOM 747 N N . LYS A 1 93 ? 14.638 5.855 10.493 1.00 52.75 93 LYS A N 1
ATOM 748 C CA . LYS A 1 93 ? 15.774 6.481 9.796 1.00 52.75 93 LYS A CA 1
ATOM 749 C C . LYS A 1 93 ? 15.356 7.748 9.055 1.00 52.75 93 LYS A C 1
ATOM 751 O O . LYS A 1 93 ? 16.103 8.721 9.097 1.00 52.75 93 LYS A O 1
ATOM 756 N N . SER A 1 94 ? 14.166 7.770 8.454 1.00 47.91 94 SER A N 1
ATOM 757 C CA . SER A 1 94 ? 13.623 8.963 7.795 1.00 47.91 94 SER A CA 1
ATOM 758 C C . SER A 1 94 ? 13.350 10.092 8.806 1.00 47.91 94 SER A C 1
ATOM 760 O O . SER A 1 94 ? 13.834 11.208 8.626 1.00 47.91 94 SER A O 1
ATOM 762 N N . SER A 1 95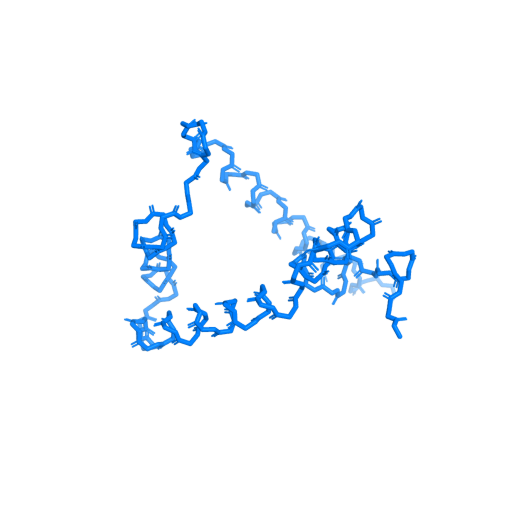 ? 12.750 9.783 9.963 1.00 47.00 95 SER A N 1
ATOM 763 C CA . SER A 1 95 ? 12.521 10.775 11.031 1.00 47.00 95 SER A CA 1
ATOM 764 C C . SER A 1 95 ? 13.799 11.252 11.743 1.00 47.00 95 SER A C 1
ATOM 766 O O . SER A 1 95 ? 13.847 12.366 12.273 1.00 47.00 95 SER A O 1
ATOM 768 N N . ARG A 1 96 ? 14.873 10.448 11.742 1.00 41.38 96 ARG A N 1
ATOM 769 C CA . ARG A 1 96 ? 16.195 10.862 12.249 1.00 41.38 96 ARG A CA 1
ATOM 770 C C . ARG A 1 96 ? 16.938 11.801 11.302 1.00 41.38 96 ARG A C 1
ATOM 772 O O . ARG A 1 96 ? 17.732 12.606 11.787 1.00 41.38 96 ARG A O 1
ATOM 779 N N . ILE A 1 97 ? 16.683 11.734 9.997 1.00 46.94 97 ILE A N 1
ATOM 780 C CA . ILE A 1 97 ? 17.297 12.643 9.020 1.00 46.94 97 ILE A CA 1
ATOM 781 C C . ILE A 1 97 ? 16.671 14.044 9.126 1.00 46.94 97 ILE A C 1
ATOM 783 O O . ILE A 1 97 ? 17.409 15.027 9.124 1.00 46.94 97 ILE A O 1
ATOM 787 N N . ASP A 1 98 ? 15.370 14.157 9.408 1.00 43.66 98 ASP A N 1
ATOM 788 C CA . ASP A 1 98 ? 14.712 15.458 9.643 1.00 43.66 98 ASP A CA 1
ATOM 789 C C . ASP A 1 98 ? 15.189 16.198 10.910 1.00 43.66 98 ASP A C 1
ATOM 791 O O . ASP A 1 98 ? 15.039 17.418 11.029 1.00 43.66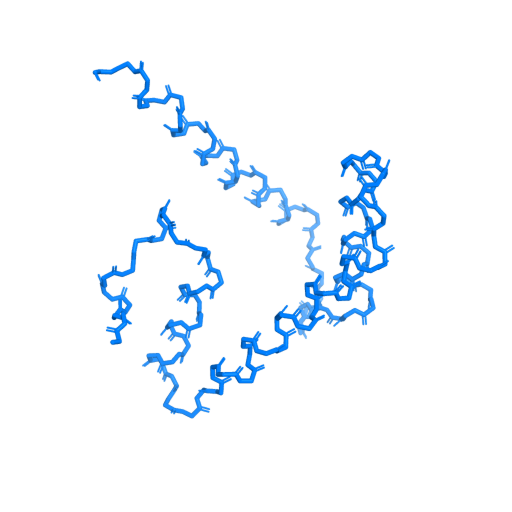 98 ASP A O 1
ATOM 795 N N . ARG A 1 99 ? 15.810 15.499 11.872 1.00 39.56 99 ARG A N 1
ATOM 796 C CA . ARG A 1 99 ? 16.461 16.145 13.029 1.00 39.56 99 ARG A CA 1
ATOM 797 C C . ARG A 1 99 ? 17.891 16.610 12.752 1.00 39.56 99 ARG A C 1
ATOM 799 O O . ARG A 1 99 ? 18.366 17.483 13.473 1.00 39.56 99 ARG A O 1
ATOM 806 N N . ALA A 1 100 ? 18.560 16.077 11.731 1.00 40.38 100 ALA A 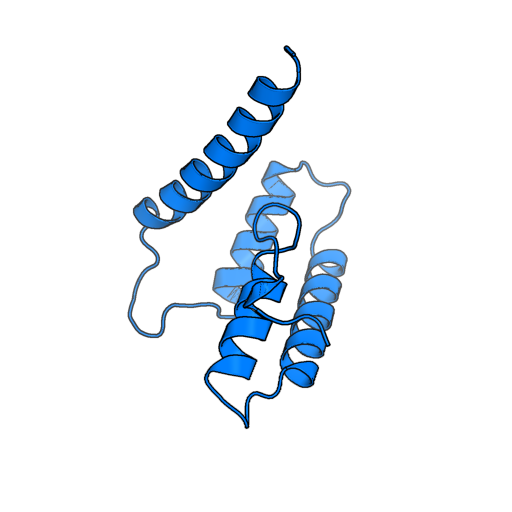N 1
ATOM 807 C CA . ALA A 1 100 ? 19.937 16.447 11.399 1.00 40.38 100 ALA A CA 1
ATOM 808 C C . ALA A 1 100 ? 20.031 17.707 10.517 1.00 40.38 100 ALA A C 1
ATOM 810 O O . ALA A 1 100 ? 21.063 18.366 10.515 1.00 40.38 100 ALA A O 1
ATOM 811 N N . VAL A 1 101 ? 18.953 18.091 9.823 1.00 44.81 101 VAL A N 1
ATOM 812 C CA . VAL A 1 101 ? 18.929 19.281 8.943 1.00 44.81 101 VAL A CA 1
ATOM 813 C C . VAL A 1 101 ? 18.558 20.571 9.699 1.00 44.81 101 VAL A C 1
ATOM 815 O O . VAL A 1 101 ? 18.578 21.657 9.136 1.00 44.81 101 VAL A O 1
ATOM 818 N N . ARG A 1 102 ? 18.265 20.497 11.007 1.00 39.09 102 ARG A N 1
ATOM 819 C CA . ARG A 1 102 ? 17.908 21.676 11.824 1.00 39.09 102 ARG A CA 1
ATOM 820 C C . ARG A 1 102 ? 19.080 22.357 12.544 1.00 39.09 102 ARG A C 1
ATOM 822 O O . ARG A 1 102 ? 18.854 23.292 13.305 1.00 39.09 102 ARG A O 1
ATOM 829 N N . TYR A 1 103 ? 20.309 21.911 12.295 1.00 38.69 103 TYR A N 1
ATOM 830 C CA . TYR A 1 103 ? 21.529 22.553 12.779 1.00 38.69 103 TYR A CA 1
ATOM 831 C C . TYR A 1 103 ? 22.574 22.598 11.666 1.00 38.69 103 TYR A C 1
ATOM 833 O O . TYR A 1 103 ? 23.544 21.854 11.733 1.00 38.69 103 TYR A O 1
ATOM 841 N N . HIS A 1 104 ? 22.377 23.453 10.665 1.00 38.38 104 HIS A N 1
ATOM 842 C CA . HIS A 1 104 ? 23.430 24.196 9.960 1.00 38.38 104 HIS A CA 1
ATOM 843 C C . HIS A 1 104 ? 22.795 25.391 9.253 1.00 38.38 104 HIS A C 1
ATOM 845 O O . HIS A 1 104 ? 21.783 25.183 8.550 1.00 38.38 104 HIS A O 1
#